Protein AF-A0A836TJ16-F1 (afdb_monomer_lite)

Radius of gyration: 20.23 Å; chains: 1; bounding box: 47×26×71 Å

Foldseek 3Di:
DLLQCLCVVVVVDPVSLVVLLVVLCVQQVQLVVQLVVCVVVVPPVSNVVSVVSLVVQLVVCQVVCVVVVHDSVCSSVRSVVSVVSSVSSVSSSVCVVVVNRADDVNDRPPDDDDDDPDD

Sequence (119 aa):
MVTRTAYVQLKHSPSALIGSVLGMILIYVLPVAGLILGLLTGDTPAVAAASTAWMMMAITYLPTLRLYKEPLWRALLLPIAASFYTLMTLDSARRHYAGQGGTWKGRNYDVPEPPANHP

Structure (mmCIF, N/CA/C/O back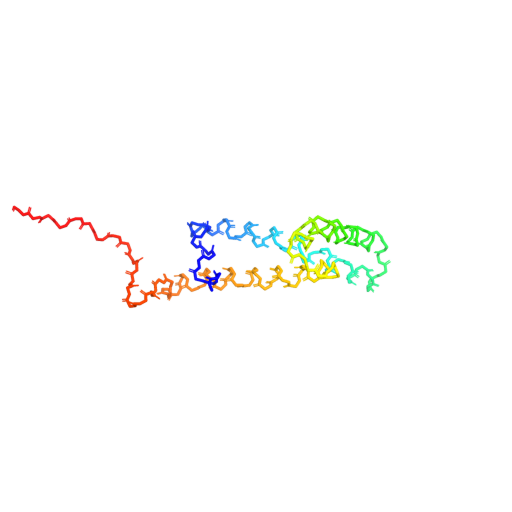bone):
data_AF-A0A836TJ16-F1
#
_entry.id   AF-A0A836TJ16-F1
#
loop_
_atom_site.group_PDB
_atom_site.id
_atom_site.type_symbol
_atom_site.label_atom_id
_atom_site.label_alt_id
_atom_site.label_comp_id
_atom_site.label_asym_id
_atom_site.label_entity_id
_atom_site.label_seq_id
_atom_site.pdbx_PDB_ins_code
_atom_site.Cartn_x
_atom_site.Cartn_y
_atom_site.Cartn_z
_atom_site.occupancy
_atom_site.B_iso_or_equiv
_atom_site.auth_seq_id
_atom_site.auth_comp_id
_atom_site.auth_asym_id
_atom_site.auth_atom_id
_atom_site.pdbx_PDB_model_num
ATOM 1 N N . MET A 1 1 ? -8.173 -11.183 13.182 1.00 62.00 1 MET A N 1
ATOM 2 C CA . MET A 1 1 ? -7.835 -10.148 14.187 1.00 62.00 1 MET A CA 1
ATOM 3 C C . MET A 1 1 ? -8.078 -8.743 13.647 1.00 62.00 1 MET A C 1
ATOM 5 O O . MET A 1 1 ? -8.942 -8.081 14.197 1.00 62.00 1 MET A O 1
ATOM 9 N N . VAL A 1 2 ? -7.436 -8.328 12.545 1.00 63.12 2 VAL A N 1
ATOM 10 C CA . VAL A 1 2 ? -7.537 -6.960 11.977 1.00 63.12 2 VAL A CA 1
ATOM 11 C C . VAL A 1 2 ? -8.979 -6.500 11.723 1.00 63.12 2 VAL A C 1
ATOM 13 O O . VAL A 1 2 ? -9.381 -5.451 12.207 1.00 63.12 2 VAL A O 1
ATOM 16 N N . THR A 1 3 ? -9.808 -7.326 11.085 1.00 62.50 3 THR A N 1
ATOM 17 C CA . THR A 1 3 ? -11.223 -7.016 10.817 1.00 62.50 3 THR A CA 1
ATOM 18 C C . THR A 1 3 ? -12.059 -6.719 12.070 1.00 62.50 3 THR A C 1
ATOM 20 O O . THR A 1 3 ? -13.109 -6.095 11.986 1.00 62.50 3 THR A O 1
ATOM 23 N N . ARG A 1 4 ? -11.628 -7.160 13.257 1.00 67.06 4 ARG A N 1
ATOM 24 C CA . ARG A 1 4 ? -12.360 -6.910 14.508 1.00 67.06 4 ARG A CA 1
ATOM 25 C C . ARG A 1 4 ? -11.921 -5.626 15.214 1.00 67.06 4 ARG A C 1
ATOM 27 O O . ARG A 1 4 ? -12.653 -5.161 16.075 1.00 67.06 4 ARG A O 1
ATOM 34 N N . THR A 1 5 ? -10.752 -5.070 14.884 1.00 74.62 5 THR A N 1
ATOM 35 C CA . THR A 1 5 ? -10.131 -3.988 15.671 1.00 74.62 5 THR A CA 1
ATOM 36 C C . THR A 1 5 ? -9.621 -2.808 14.849 1.00 74.62 5 THR A C 1
ATOM 38 O O . THR A 1 5 ? -9.323 -1.772 15.432 1.00 74.62 5 THR A O 1
ATOM 41 N N . ALA A 1 6 ? -9.503 -2.915 13.525 1.00 80.31 6 ALA A N 1
ATOM 42 C CA . ALA A 1 6 ? -8.913 -1.857 12.702 1.00 80.31 6 ALA A CA 1
ATOM 43 C C . ALA A 1 6 ? -9.702 -0.542 12.789 1.00 80.31 6 ALA A C 1
ATOM 45 O O . AL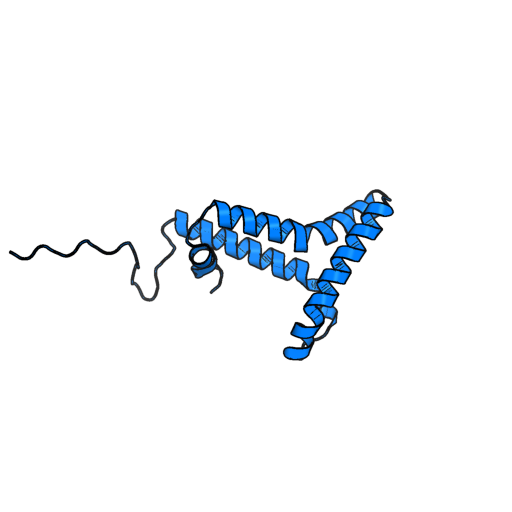A A 1 6 ? -9.116 0.525 12.951 1.00 80.31 6 ALA A O 1
ATOM 46 N N . TYR A 1 7 ? -11.036 -0.604 12.776 1.00 82.69 7 TYR A N 1
ATOM 47 C CA . TYR A 1 7 ? -11.840 0.610 12.917 1.00 82.69 7 TYR A CA 1
ATOM 48 C C . TYR A 1 7 ? -11.825 1.185 14.345 1.00 82.69 7 TYR A C 1
ATOM 50 O O . TYR A 1 7 ? -11.863 2.401 14.532 1.00 82.69 7 TYR A O 1
ATOM 58 N N . VAL A 1 8 ? -11.644 0.321 15.349 1.00 80.56 8 VAL A N 1
ATOM 59 C CA . VAL A 1 8 ? -11.426 0.734 16.744 1.00 80.56 8 VAL A CA 1
ATOM 60 C C . VAL A 1 8 ? -10.119 1.524 16.878 1.00 80.56 8 VAL A C 1
ATOM 62 O O . VAL A 1 8 ? -10.086 2.537 17.570 1.00 80.56 8 VAL A O 1
ATOM 65 N N . GLN A 1 9 ? -9.052 1.119 16.176 1.00 85.50 9 GLN A N 1
ATOM 66 C CA . GLN A 1 9 ? -7.775 1.855 16.152 1.00 85.50 9 GLN A CA 1
ATOM 67 C C . GLN A 1 9 ? -7.922 3.256 15.549 1.00 85.50 9 GLN A C 1
ATOM 69 O O . GLN A 1 9 ? -7.255 4.192 15.985 1.00 85.50 9 GLN A O 1
ATOM 74 N N . LEU A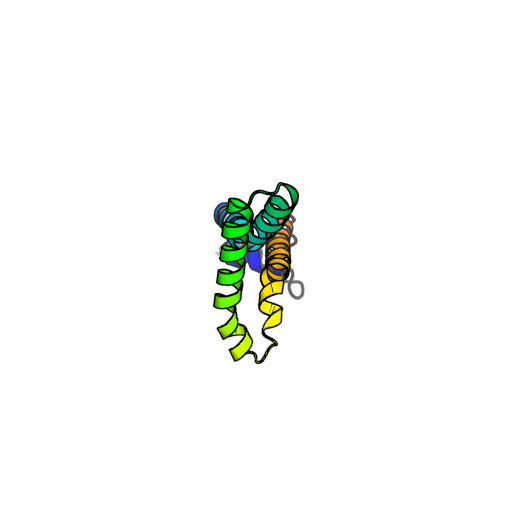 1 10 ? -8.852 3.419 14.607 1.00 85.62 10 LEU A N 1
ATOM 75 C CA . LEU A 1 10 ? -9.234 4.713 14.041 1.00 85.62 10 LEU A CA 1
ATOM 76 C C . LEU A 1 10 ? -10.222 5.489 14.929 1.00 85.62 10 LEU A C 1
ATOM 78 O O . LEU A 1 10 ? -10.783 6.490 14.489 1.00 85.62 10 LEU A O 1
ATOM 82 N N . LYS A 1 11 ? -10.449 5.039 16.172 1.00 84.12 11 LYS A N 1
ATOM 83 C CA . LYS A 1 11 ? -11.392 5.620 17.140 1.00 84.12 11 LYS A CA 1
ATOM 84 C C . LYS A 1 11 ? -12.805 5.771 16.572 1.00 84.12 11 LYS A C 1
ATOM 86 O O . LYS A 1 11 ? -13.497 6.727 16.905 1.00 84.12 11 LYS A O 1
ATOM 91 N N . HIS A 1 12 ? -13.209 4.855 15.689 1.00 81.94 12 HIS A N 1
ATOM 92 C CA . HIS A 1 12 ? -14.488 4.914 14.977 1.00 81.94 12 HIS A CA 1
ATOM 93 C C . HIS A 1 12 ? -14.711 6.241 14.226 1.00 81.94 12 HIS A C 1
ATOM 95 O O . HIS A 1 12 ? -15.841 6.681 14.044 1.00 81.94 12 HIS A O 1
ATOM 101 N N . SER A 1 13 ? -13.633 6.900 13.786 1.00 88.88 13 SER A N 1
ATOM 102 C CA . SER A 1 13 ? -13.704 8.159 13.044 1.00 88.88 13 SER A CA 1
ATOM 103 C C . SER A 1 13 ? -13.831 7.899 11.535 1.00 88.88 13 SER A C 1
ATOM 105 O O . SER A 1 13 ? -12.907 7.336 10.932 1.00 88.88 13 SER A O 1
ATOM 107 N N . PRO A 1 14 ? -14.936 8.314 10.878 1.00 88.75 14 PRO A N 1
ATOM 108 C CA . PRO A 1 14 ? -15.101 8.159 9.431 1.00 88.75 14 PRO A CA 1
ATOM 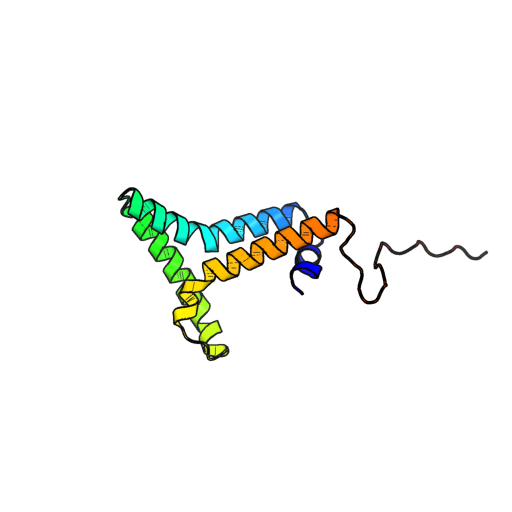109 C C . PRO A 1 14 ? -14.063 8.947 8.626 1.00 88.75 14 PRO A C 1
ATOM 111 O O . PRO A 1 14 ? -13.579 8.461 7.606 1.00 88.75 14 PRO A O 1
ATOM 114 N N . SER A 1 15 ? -13.671 10.138 9.090 1.00 91.69 15 SER A N 1
ATOM 115 C CA . SER A 1 15 ? -12.663 10.957 8.406 1.00 91.69 15 SER A CA 1
ATOM 116 C C . SER A 1 15 ? -11.282 10.303 8.448 1.00 91.69 15 SER A C 1
ATOM 118 O O . SER A 1 15 ? -10.592 10.262 7.430 1.00 91.69 15 SER A O 1
ATOM 120 N N . ALA A 1 16 ? -10.905 9.713 9.587 1.00 91.06 16 ALA A N 1
ATOM 121 C CA . ALA A 1 16 ? -9.655 8.968 9.717 1.00 91.06 16 ALA A CA 1
ATOM 122 C C . ALA A 1 16 ? -9.646 7.707 8.836 1.00 91.06 16 ALA A C 1
ATOM 124 O O . ALA A 1 16 ? -8.618 7.378 8.242 1.00 91.06 16 ALA A O 1
ATOM 125 N N . LEU A 1 17 ? -10.792 7.027 8.704 1.00 92.50 17 LEU A N 1
ATOM 126 C CA . LEU A 1 17 ? -10.952 5.897 7.788 1.00 92.50 17 LEU A CA 1
ATOM 127 C C . LEU A 1 17 ? -10.761 6.319 6.331 1.00 92.50 17 LEU A C 1
ATOM 129 O O . LEU A 1 17 ? -9.961 5.701 5.631 1.00 92.50 17 LEU A O 1
ATOM 133 N N . ILE A 1 18 ? -11.442 7.378 5.887 1.00 94.69 18 ILE A N 1
ATOM 134 C CA . ILE A 1 18 ? -11.307 7.901 4.520 1.00 94.69 18 ILE A CA 1
ATOM 135 C C . ILE A 1 18 ? -9.853 8.299 4.253 1.00 94.69 18 ILE A C 1
ATOM 137 O O . ILE A 1 18 ? -9.277 7.855 3.263 1.00 94.69 18 ILE A O 1
ATOM 141 N N . GLY A 1 19 ? -9.233 9.060 5.159 1.00 96.44 19 GLY A N 1
ATOM 142 C CA . GLY A 1 19 ? -7.832 9.464 5.032 1.00 96.44 19 GLY A CA 1
ATOM 143 C C . GLY A 1 19 ? -6.877 8.272 4.942 1.00 96.44 19 GLY A C 1
ATOM 144 O O . GLY A 1 19 ? -5.992 8.257 4.090 1.00 96.44 19 GLY A O 1
ATOM 145 N N . SER A 1 20 ? -7.097 7.234 5.753 1.00 95.00 20 SER A N 1
ATOM 146 C CA . SER A 1 20 ? -6.284 6.011 5.721 1.00 95.00 20 SER A CA 1
ATOM 147 C C . SER A 1 20 ? -6.449 5.254 4.407 1.00 95.00 20 SER A C 1
ATOM 149 O O . SER A 1 20 ? -5.461 4.852 3.804 1.00 95.00 20 SER A O 1
ATOM 151 N N . VAL A 1 21 ? -7.684 5.078 3.930 1.00 96.50 21 VAL A N 1
ATOM 152 C CA . VAL A 1 21 ? -7.967 4.391 2.662 1.00 96.50 21 VAL A CA 1
ATOM 153 C C . VAL A 1 21 ? -7.353 5.152 1.487 1.00 96.50 21 VAL A C 1
ATOM 155 O O . VAL A 1 21 ? -6.702 4.538 0.646 1.00 96.50 21 VAL A O 1
ATOM 158 N N . LEU A 1 22 ? -7.495 6.480 1.454 1.00 97.25 22 LEU A N 1
ATOM 159 C CA . LEU A 1 22 ? -6.880 7.324 0.429 1.00 97.25 22 LEU A CA 1
ATOM 160 C C . LEU A 1 22 ? -5.354 7.230 0.464 1.00 97.25 22 LEU A C 1
ATOM 162 O O . LEU A 1 22 ? -4.739 7.027 -0.580 1.00 97.25 22 LEU A O 1
ATOM 166 N N . GLY A 1 23 ? -4.746 7.310 1.650 1.00 96.69 23 GLY A N 1
ATOM 167 C CA . GLY A 1 23 ? -3.303 7.139 1.818 1.00 96.69 23 GLY A CA 1
ATOM 168 C C . GLY A 1 23 ? -2.825 5.764 1.350 1.00 96.69 23 GLY A C 1
ATOM 169 O O . GLY A 1 23 ? -1.833 5.665 0.632 1.00 96.69 23 GLY A O 1
ATOM 170 N N . MET A 1 24 ? -3.567 4.704 1.681 1.00 96.94 24 MET A N 1
ATOM 171 C CA . MET A 1 24 ? -3.246 3.348 1.240 1.00 96.94 24 MET A CA 1
ATOM 172 C C . MET A 1 24 ? -3.338 3.196 -0.282 1.00 96.94 24 MET A C 1
ATOM 174 O O . MET A 1 24 ? -2.453 2.600 -0.893 1.00 96.94 24 MET A O 1
ATOM 178 N N . ILE A 1 25 ? -4.378 3.748 -0.912 1.00 96.38 25 ILE A N 1
ATOM 179 C CA . ILE A 1 25 ? -4.523 3.727 -2.373 1.00 96.38 25 ILE A CA 1
ATOM 180 C C . ILE A 1 25 ? -3.377 4.504 -3.022 1.00 96.38 25 ILE A C 1
ATOM 182 O O . ILE A 1 25 ? -2.729 3.985 -3.926 1.00 96.38 25 ILE A O 1
ATOM 186 N N . LEU A 1 26 ? -3.094 5.713 -2.538 1.00 96.44 26 LEU A N 1
ATOM 187 C CA . LEU A 1 26 ? -2.057 6.585 -3.082 1.00 96.44 26 LEU A CA 1
ATOM 188 C C . LEU A 1 26 ? -0.667 5.944 -3.014 1.00 96.44 26 LEU A C 1
ATOM 190 O O . LEU A 1 26 ? 0.071 5.988 -3.992 1.00 96.44 26 LEU A O 1
ATOM 194 N N . ILE A 1 27 ? -0.308 5.364 -1.868 1.00 95.88 27 ILE A N 1
ATOM 195 C CA . ILE A 1 27 ? 1.043 4.840 -1.636 1.00 95.88 27 ILE A CA 1
ATOM 196 C C . ILE A 1 27 ? 1.217 3.457 -2.265 1.00 95.88 27 ILE A C 1
ATOM 198 O O . ILE A 1 27 ? 2.245 3.196 -2.882 1.00 95.88 27 ILE A O 1
ATOM 202 N N . TYR A 1 28 ? 0.235 2.563 -2.114 1.00 95.50 28 TYR A N 1
ATOM 203 C CA . TYR A 1 28 ? 0.421 1.148 -2.445 1.00 95.50 28 TYR A CA 1
ATOM 204 C C . TYR A 1 28 ? -0.219 0.736 -3.770 1.00 95.50 28 TYR A C 1
ATOM 206 O O . TYR A 1 28 ? 0.317 -0.138 -4.446 1.00 95.50 28 TYR A O 1
ATOM 214 N N . VAL A 1 29 ? -1.349 1.333 -4.157 1.00 96.56 29 VAL A N 1
ATOM 215 C CA . VAL A 1 29 ? -2.106 0.913 -5.351 1.00 96.56 29 VAL A CA 1
ATOM 216 C C . VAL A 1 29 ? -1.742 1.764 -6.563 1.00 96.56 29 VAL A C 1
ATOM 218 O O . VAL A 1 29 ? -1.490 1.225 -7.641 1.00 96.56 29 VAL A O 1
ATOM 221 N N . LEU A 1 30 ? -1.680 3.085 -6.390 1.00 96.69 30 LEU A N 1
ATOM 222 C CA . LEU A 1 30 ? -1.484 4.033 -7.482 1.00 96.69 30 LEU A CA 1
ATOM 223 C C . LEU A 1 30 ? -0.162 3.826 -8.242 1.00 96.69 30 LEU A C 1
ATOM 225 O O . LEU A 1 30 ? -0.215 3.869 -9.468 1.00 96.69 30 LEU A O 1
ATOM 229 N N . PRO A 1 31 ? 0.992 3.528 -7.605 1.00 96.38 31 PRO A N 1
ATOM 230 C CA . PRO A 1 31 ? 2.225 3.264 -8.345 1.00 96.38 31 PRO A CA 1
ATOM 231 C C . PRO A 1 31 ? 2.121 2.035 -9.253 1.00 96.38 31 PRO A C 1
ATOM 233 O O . PRO A 1 31 ? 2.580 2.060 -10.387 1.00 96.38 31 PRO A O 1
ATOM 236 N N . VAL A 1 32 ? 1.472 0.958 -8.806 1.00 96.81 32 VAL A N 1
ATOM 237 C CA . VAL A 1 32 ? 1.320 -0.249 -9.636 1.00 96.81 32 VAL A CA 1
ATOM 238 C C . VAL A 1 32 ? 0.308 -0.015 -10.754 1.00 96.81 32 VAL A C 1
ATOM 240 O O . VAL A 1 32 ? 0.571 -0.353 -11.906 1.00 96.81 32 VAL A O 1
ATOM 243 N N . ALA A 1 33 ? -0.835 0.598 -10.436 1.00 96.50 33 ALA A N 1
ATOM 244 C CA . ALA A 1 33 ? -1.858 0.918 -11.426 1.00 96.50 33 ALA A CA 1
ATOM 245 C C . ALA A 1 33 ? -1.332 1.902 -12.482 1.00 96.50 33 ALA A C 1
ATOM 247 O O . ALA A 1 33 ? -1.533 1.683 -13.672 1.00 96.50 33 ALA A O 1
ATOM 248 N N . GLY A 1 34 ? -0.612 2.943 -12.060 1.00 96.81 34 GLY A N 1
ATOM 249 C CA . GLY A 1 34 ? 0.019 3.920 -12.943 1.00 96.81 34 GLY A CA 1
ATOM 250 C C . GLY A 1 34 ? 1.078 3.297 -13.845 1.00 96.81 34 GLY A C 1
ATOM 251 O O . GLY A 1 34 ? 1.148 3.645 -15.019 1.00 96.81 34 GLY A O 1
ATOM 252 N N . LEU A 1 35 ? 1.844 2.321 -13.344 1.00 97.06 35 LEU A N 1
ATOM 253 C CA . LEU A 1 35 ? 2.807 1.590 -14.163 1.00 97.06 35 LEU A CA 1
ATOM 254 C C . LEU A 1 35 ? 2.099 0.768 -15.245 1.00 97.06 35 LEU A C 1
ATOM 256 O O . LEU A 1 35 ? 2.477 0.843 -16.409 1.00 97.06 35 LEU A O 1
ATOM 260 N N . ILE A 1 36 ? 1.058 0.015 -14.879 1.00 97.44 36 ILE A N 1
ATOM 261 C CA . ILE A 1 36 ? 0.280 -0.792 -15.832 1.00 97.44 36 ILE A CA 1
ATOM 262 C C . ILE A 1 36 ? -0.371 0.109 -16.884 1.00 97.44 36 ILE A C 1
ATOM 264 O O . ILE A 1 36 ? -0.226 -0.139 -18.077 1.00 97.44 36 ILE A O 1
ATOM 268 N N . LEU A 1 37 ? -1.063 1.166 -16.453 1.00 97.50 37 LEU A N 1
ATOM 269 C CA . LEU A 1 37 ? -1.743 2.090 -17.356 1.00 97.50 37 LEU A CA 1
ATOM 270 C C . LEU A 1 37 ? -0.754 2.816 -18.266 1.00 97.50 37 LEU A C 1
ATOM 272 O O . LEU A 1 37 ? -0.987 2.858 -19.466 1.00 97.50 37 LEU A O 1
ATOM 276 N N . GLY A 1 38 ? 0.365 3.308 -17.729 1.00 96.94 38 GLY A N 1
ATOM 277 C CA . GLY A 1 38 ? 1.406 3.964 -18.516 1.00 96.94 38 GLY A CA 1
ATOM 278 C C . GLY A 1 38 ? 2.020 3.041 -19.570 1.00 96.94 38 GLY A C 1
ATOM 279 O O . GLY A 1 38 ? 2.258 3.468 -20.695 1.00 96.94 38 GLY A O 1
ATOM 280 N N . LEU A 1 39 ? 2.218 1.756 -19.251 1.00 97.12 39 LEU A N 1
ATOM 281 C CA . LEU A 1 39 ? 2.681 0.768 -20.230 1.00 97.12 39 LEU A CA 1
ATOM 282 C C . LEU A 1 39 ? 1.639 0.510 -21.327 1.00 97.12 39 LEU A C 1
ATOM 284 O O . LEU A 1 39 ? 2.008 0.362 -22.488 1.00 97.12 39 LEU A O 1
ATOM 288 N N . LEU A 1 40 ? 0.350 0.473 -20.977 1.00 97.75 40 LEU A N 1
ATOM 289 C CA . LEU A 1 40 ? -0.742 0.274 -21.936 1.00 97.75 40 LEU A CA 1
ATOM 290 C C . LEU A 1 40 ? -0.959 1.489 -22.849 1.00 97.75 40 LEU A C 1
ATOM 292 O O . LEU A 1 40 ? -1.314 1.316 -24.012 1.00 97.75 40 LEU A O 1
ATOM 296 N N . THR A 1 41 ? -0.765 2.706 -22.337 1.00 97.00 41 THR A N 1
ATOM 297 C CA . THR A 1 41 ? -0.936 3.953 -23.098 1.00 97.00 41 THR A CA 1
ATOM 298 C C . THR A 1 41 ? 0.341 4.419 -23.799 1.00 97.00 41 THR A C 1
ATOM 300 O O . THR A 1 41 ? 0.272 5.314 -24.638 1.00 97.00 41 THR A O 1
ATOM 303 N N . GLY A 1 42 ? 1.498 3.833 -23.473 1.00 96.00 42 GLY A N 1
ATOM 304 C CA . GLY A 1 42 ? 2.805 4.283 -23.960 1.00 96.00 42 GLY A CA 1
ATOM 305 C C . GLY A 1 42 ? 3.291 5.589 -23.315 1.00 96.00 42 GLY A C 1
ATOM 306 O O . GLY A 1 42 ? 4.162 6.258 -23.867 1.00 96.00 42 GLY A O 1
ATOM 307 N N . ASP A 1 43 ? 2.738 5.973 -22.161 1.00 97.00 43 ASP A N 1
ATOM 308 C CA . ASP A 1 43 ? 3.125 7.179 -21.423 1.00 97.00 43 ASP A CA 1
ATOM 309 C C . ASP A 1 43 ? 4.418 6.933 -20.627 1.00 97.00 43 ASP A C 1
ATOM 311 O O . ASP A 1 43 ? 4.414 6.488 -19.475 1.00 97.00 43 ASP A O 1
ATOM 315 N N . THR A 1 44 ? 5.553 7.213 -21.268 1.00 96.69 44 THR A N 1
ATOM 316 C CA . THR A 1 44 ? 6.888 7.033 -20.681 1.00 96.69 44 THR A CA 1
ATOM 317 C C . THR A 1 44 ? 7.089 7.815 -19.371 1.00 96.69 44 THR A C 1
ATOM 319 O O . THR A 1 44 ? 7.605 7.219 -18.420 1.00 96.69 44 THR A O 1
ATOM 322 N N . PRO A 1 45 ? 6.691 9.102 -19.251 1.00 97.06 45 PRO A N 1
ATOM 323 C CA . PRO A 1 45 ? 6.710 9.810 -17.969 1.00 97.06 45 PRO A CA 1
ATOM 324 C C . PRO A 1 45 ? 5.935 9.097 -16.857 1.00 97.06 45 PRO A C 1
ATOM 326 O O . PRO A 1 45 ? 6.464 8.944 -15.752 1.00 97.06 45 PRO A O 1
ATOM 329 N N . ALA A 1 46 ? 4.717 8.626 -17.138 1.00 96.00 46 ALA A N 1
ATOM 330 C CA . ALA A 1 46 ? 3.912 7.907 -16.154 1.00 96.00 46 ALA A CA 1
ATOM 331 C C . ALA A 1 46 ? 4.590 6.601 -15.720 1.00 96.00 46 ALA A C 1
ATOM 333 O O . ALA A 1 46 ? 4.692 6.334 -14.523 1.00 96.00 46 ALA A O 1
ATOM 334 N N . VAL A 1 47 ? 5.128 5.825 -16.667 1.00 97.81 47 VAL A N 1
ATOM 335 C CA . VAL A 1 47 ? 5.888 4.593 -16.390 1.00 97.81 47 VAL A CA 1
ATOM 336 C C . VAL A 1 47 ? 7.098 4.879 -15.505 1.00 97.81 47 VAL A C 1
ATOM 338 O O . VAL A 1 47 ? 7.322 4.173 -14.518 1.00 97.81 47 VAL A O 1
ATOM 341 N N . ALA A 1 48 ? 7.869 5.923 -15.815 1.00 97.81 48 ALA A N 1
ATOM 342 C CA . ALA A 1 48 ? 9.054 6.294 -15.049 1.00 97.81 48 ALA A CA 1
ATOM 343 C C . ALA A 1 48 ? 8.699 6.724 -13.616 1.00 97.81 48 ALA A C 1
ATOM 345 O O . ALA A 1 48 ? 9.313 6.253 -12.657 1.00 97.81 48 ALA A O 1
ATOM 346 N N . ALA A 1 49 ? 7.676 7.563 -13.442 1.00 97.50 49 ALA A N 1
ATOM 347 C CA . ALA A 1 49 ? 7.245 8.015 -12.122 1.00 97.50 49 ALA A CA 1
ATOM 348 C C . ALA A 1 49 ? 6.685 6.856 -11.279 1.00 97.50 49 ALA A C 1
ATOM 350 O O . ALA A 1 49 ? 7.060 6.675 -10.119 1.00 97.50 49 ALA A O 1
ATOM 351 N N . ALA A 1 50 ? 5.828 6.035 -11.883 1.00 97.31 50 ALA A N 1
ATOM 352 C CA . ALA A 1 50 ? 5.164 4.914 -11.236 1.00 97.31 50 ALA A CA 1
ATOM 353 C C . ALA A 1 50 ? 6.143 3.803 -10.822 1.00 97.31 50 ALA A C 1
ATOM 355 O O . ALA A 1 50 ? 6.105 3.330 -9.683 1.00 97.31 50 ALA A O 1
ATOM 356 N N . SER A 1 51 ? 7.069 3.428 -11.711 1.00 97.06 51 SER A N 1
ATOM 357 C CA . SER A 1 51 ? 8.137 2.471 -11.394 1.00 97.06 51 SER A CA 1
ATOM 358 C C . SER A 1 51 ? 9.055 2.987 -10.287 1.00 97.06 51 SER A C 1
ATOM 360 O O . SER A 1 51 ? 9.347 2.244 -9.351 1.00 97.06 51 SER A O 1
ATOM 362 N N . THR A 1 52 ? 9.445 4.266 -10.328 1.00 97.81 52 THR A N 1
ATOM 363 C CA . THR A 1 52 ? 10.263 4.888 -9.275 1.00 97.81 52 THR A CA 1
ATOM 364 C C . THR A 1 52 ? 9.562 4.832 -7.921 1.00 97.81 52 THR A C 1
ATOM 366 O O . THR A 1 52 ? 10.145 4.358 -6.945 1.00 97.81 52 THR A O 1
ATOM 369 N N . ALA A 1 53 ? 8.293 5.243 -7.859 1.00 97.25 53 ALA A N 1
ATOM 370 C CA . ALA A 1 53 ? 7.505 5.198 -6.631 1.00 97.25 53 ALA A CA 1
ATOM 371 C C . ALA A 1 53 ? 7.373 3.765 -6.085 1.00 97.25 53 ALA A C 1
ATOM 373 O O . ALA A 1 53 ? 7.552 3.537 -4.885 1.00 97.25 53 ALA A O 1
ATOM 374 N N . TRP A 1 54 ? 7.135 2.780 -6.959 1.00 97.25 54 TRP A N 1
ATOM 375 C CA . TRP A 1 54 ? 7.058 1.378 -6.550 1.00 97.25 54 TRP A CA 1
ATOM 376 C C . TRP A 1 54 ? 8.399 0.849 -6.022 1.00 97.25 54 TRP A C 1
ATOM 378 O O . TRP A 1 54 ? 8.435 0.183 -4.986 1.00 97.25 54 TRP A O 1
ATOM 388 N N . MET A 1 55 ? 9.515 1.184 -6.675 1.00 97.25 55 MET A N 1
ATOM 389 C CA . MET A 1 55 ? 10.844 0.778 -6.214 1.00 97.25 55 MET A CA 1
ATOM 390 C C . MET A 1 55 ? 11.219 1.436 -4.887 1.00 97.25 55 MET A C 1
ATOM 392 O O . MET A 1 55 ? 11.724 0.749 -4.003 1.00 97.25 55 MET A O 1
ATOM 396 N N . MET A 1 56 ? 10.928 2.727 -4.696 1.00 97.50 56 MET A N 1
ATOM 397 C CA . MET A 1 56 ? 11.148 3.401 -3.412 1.00 97.50 56 MET A CA 1
ATOM 398 C C . MET A 1 56 ? 10.378 2.705 -2.289 1.00 97.50 56 MET A C 1
ATOM 400 O O . MET A 1 56 ? 10.962 2.366 -1.261 1.00 97.50 56 MET A O 1
ATOM 404 N N . MET A 1 57 ? 9.098 2.402 -2.514 1.00 96.00 57 MET A N 1
ATOM 405 C CA . MET A 1 57 ? 8.291 1.627 -1.573 1.00 96.00 57 MET A CA 1
ATOM 406 C C . MET A 1 57 ? 8.939 0.269 -1.257 1.00 96.00 57 MET A C 1
ATOM 408 O O . MET A 1 57 ? 9.135 -0.059 -0.086 1.00 96.00 57 MET A O 1
ATOM 412 N N . ALA A 1 58 ? 9.338 -0.502 -2.272 1.00 95.69 58 ALA A N 1
ATOM 413 C CA . ALA A 1 58 ? 9.978 -1.801 -2.070 1.00 95.69 58 ALA A CA 1
ATOM 414 C C . ALA A 1 58 ? 11.291 -1.686 -1.271 1.00 95.69 58 ALA A C 1
ATOM 416 O O . ALA A 1 58 ? 11.507 -2.454 -0.334 1.00 95.69 58 ALA A O 1
ATOM 417 N N . ILE A 1 59 ? 12.134 -0.696 -1.590 1.00 97.00 59 ILE A N 1
ATOM 418 C CA . ILE A 1 59 ? 13.416 -0.439 -0.917 1.00 97.00 59 ILE A CA 1
ATOM 419 C C . ILE A 1 59 ? 13.199 -0.099 0.560 1.00 97.00 59 ILE A C 1
ATOM 421 O O . ILE A 1 59 ? 13.882 -0.657 1.421 1.00 97.00 59 ILE A O 1
ATOM 425 N N . THR A 1 60 ? 12.221 0.758 0.871 1.00 96.50 60 THR A N 1
ATOM 426 C CA . THR A 1 60 ? 11.909 1.134 2.262 1.00 96.50 60 THR A CA 1
ATOM 427 C C . THR A 1 60 ? 11.449 -0.048 3.117 1.00 96.50 60 THR A C 1
ATOM 429 O O . THR A 1 60 ? 11.634 -0.024 4.331 1.00 96.50 60 THR A O 1
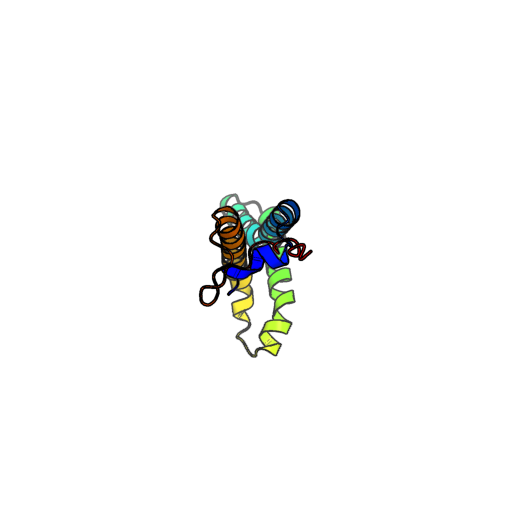ATOM 432 N N . TYR A 1 61 ? 10.920 -1.111 2.502 1.00 95.75 61 TYR A N 1
ATOM 433 C CA . TYR A 1 61 ? 10.482 -2.322 3.198 1.00 95.75 61 TYR A CA 1
ATOM 434 C C . TYR A 1 61 ? 11.590 -3.375 3.396 1.00 95.75 61 TYR A C 1
ATOM 436 O O . TYR A 1 61 ? 11.455 -4.287 4.217 1.00 95.75 61 TYR A O 1
ATOM 444 N N . LEU A 1 62 ? 12.722 -3.260 2.692 1.00 96.25 62 LEU A N 1
ATOM 445 C CA . LEU A 1 62 ? 13.820 -4.231 2.794 1.00 96.25 62 LEU A CA 1
ATOM 446 C C . LEU A 1 62 ? 14.378 -4.409 4.218 1.00 96.25 62 LEU A C 1
ATOM 448 O O . LEU A 1 62 ? 14.664 -5.556 4.573 1.00 96.25 62 LEU A O 1
ATOM 452 N N . PRO A 1 63 ? 14.534 -3.362 5.058 1.00 96.69 63 PRO A N 1
ATOM 453 C CA . PRO A 1 63 ? 14.995 -3.537 6.435 1.00 96.69 63 PRO A CA 1
ATOM 454 C C . PRO A 1 63 ? 14.078 -4.462 7.240 1.00 96.69 63 PRO A C 1
ATOM 456 O O . PRO A 1 63 ? 14.565 -5.314 7.981 1.00 96.69 63 PRO A O 1
ATOM 459 N N . THR A 1 64 ? 12.761 -4.354 7.042 1.00 96.44 64 THR A N 1
ATOM 460 C CA . THR A 1 64 ? 11.767 -5.215 7.689 1.00 96.44 64 THR A CA 1
ATOM 461 C C . THR A 1 64 ? 11.917 -6.664 7.236 1.00 96.44 64 THR A C 1
ATOM 463 O O . THR A 1 64 ? 11.988 -7.558 8.074 1.00 96.44 64 THR A O 1
ATOM 466 N N . LEU A 1 65 ? 12.044 -6.917 5.930 1.00 96.44 65 LEU A N 1
ATOM 467 C CA . LEU A 1 65 ? 12.258 -8.279 5.424 1.00 96.44 65 LEU A CA 1
ATOM 468 C C . LEU A 1 65 ? 13.552 -8.897 5.956 1.00 96.44 65 LEU A C 1
ATOM 470 O O . LEU A 1 65 ? 13.555 -10.060 6.351 1.00 96.44 65 LEU A O 1
ATOM 474 N N . ARG A 1 66 ? 14.634 -8.115 6.036 1.00 96.31 66 ARG A N 1
ATOM 475 C CA . ARG A 1 66 ? 15.905 -8.570 6.617 1.00 96.31 66 ARG A CA 1
ATOM 476 C C . ARG A 1 66 ? 15.769 -8.898 8.100 1.00 96.31 66 ARG A C 1
ATOM 478 O O . ARG A 1 66 ? 16.278 -9.931 8.527 1.00 96.31 66 ARG A O 1
ATOM 485 N N . LEU A 1 67 ? 15.062 -8.060 8.862 1.00 97.50 67 LEU A N 1
ATOM 486 C CA . LEU A 1 67 ? 14.803 -8.288 10.284 1.00 97.50 67 LEU A CA 1
ATOM 487 C C . LEU A 1 67 ? 14.068 -9.616 10.513 1.00 97.50 67 LEU A C 1
ATOM 489 O O . LEU A 1 67 ? 14.449 -10.387 11.390 1.00 97.50 67 LEU A O 1
ATOM 493 N N . TYR A 1 68 ? 13.060 -9.905 9.688 1.00 96.50 68 TYR A N 1
ATOM 494 C CA . TYR A 1 68 ? 12.282 -11.143 9.767 1.00 96.50 68 TYR A CA 1
ATOM 495 C C . TYR A 1 68 ? 12.890 -12.321 8.986 1.00 96.50 68 TYR A C 1
ATOM 497 O O . TYR A 1 68 ? 12.304 -13.399 8.978 1.00 96.50 68 TYR A O 1
ATOM 505 N N . LYS A 1 69 ? 14.075 -12.153 8.378 1.00 96.00 69 LYS A N 1
ATOM 506 C CA . LYS A 1 69 ? 14.770 -13.164 7.553 1.00 96.00 69 LYS A CA 1
ATOM 507 C C . LYS A 1 69 ? 13.918 -13.709 6.401 1.00 96.00 69 LYS A C 1
ATOM 509 O O . LYS A 1 69 ? 14.024 -14.874 6.026 1.00 96.00 69 LYS A O 1
ATOM 514 N N . GLU A 1 70 ? 13.086 -12.851 5.831 1.00 96.31 70 GLU A N 1
ATOM 515 C CA . GLU A 1 70 ? 12.194 -13.186 4.729 1.00 96.31 70 GLU A CA 1
ATOM 516 C C . GLU A 1 70 ? 12.825 -12.838 3.372 1.00 96.31 70 GLU A C 1
ATOM 518 O O . GLU A 1 70 ? 13.677 -11.946 3.280 1.00 96.31 70 GLU A O 1
ATOM 523 N N . PRO A 1 71 ? 12.428 -13.521 2.284 1.00 95.38 71 PRO A N 1
ATOM 524 C CA . PRO A 1 71 ? 13.046 -13.313 0.988 1.00 95.38 71 PRO A CA 1
ATOM 525 C C . PRO A 1 71 ? 12.687 -11.936 0.412 1.00 95.38 71 PRO A C 1
ATOM 527 O O . PRO A 1 71 ? 11.521 -11.538 0.371 1.00 95.38 71 PRO A O 1
ATOM 530 N N . LEU A 1 72 ? 13.705 -11.224 -0.085 1.00 94.19 72 LEU A N 1
ATOM 531 C CA . LEU A 1 72 ? 13.623 -9.814 -0.499 1.00 94.19 72 LEU A CA 1
ATOM 532 C C . LEU A 1 72 ? 12.615 -9.562 -1.631 1.00 94.19 72 LEU A C 1
ATOM 534 O O . LEU A 1 72 ? 12.012 -8.493 -1.685 1.00 94.19 72 LEU A O 1
ATOM 538 N N . TRP A 1 73 ? 12.382 -10.548 -2.505 1.00 93.62 73 TRP A N 1
ATOM 539 C CA . TRP A 1 73 ? 11.428 -10.425 -3.613 1.00 93.62 73 TRP A CA 1
ATOM 540 C C . TRP A 1 73 ? 9.987 -10.184 -3.134 1.00 93.62 73 TRP A C 1
ATOM 542 O O . TRP A 1 73 ? 9.194 -9.590 -3.864 1.00 93.62 73 TRP A O 1
ATOM 552 N N . ARG A 1 74 ? 9.649 -10.552 -1.886 1.00 94.75 74 ARG A N 1
ATOM 553 C CA . ARG A 1 74 ? 8.335 -10.259 -1.290 1.00 94.75 74 ARG A CA 1
ATOM 554 C C . ARG A 1 74 ? 8.054 -8.761 -1.168 1.00 94.75 74 ARG A C 1
ATOM 556 O O . ARG A 1 74 ? 6.888 -8.389 -1.091 1.00 94.75 74 ARG A O 1
ATOM 563 N N . ALA A 1 75 ? 9.074 -7.900 -1.211 1.00 94.19 75 ALA A N 1
ATOM 564 C CA . ALA A 1 75 ? 8.884 -6.450 -1.239 1.00 94.19 75 ALA A CA 1
ATOM 565 C C . ALA A 1 75 ? 8.074 -5.984 -2.460 1.00 94.19 75 ALA A C 1
ATOM 567 O O . ALA A 1 75 ? 7.361 -4.991 -2.377 1.00 94.19 75 ALA A O 1
ATOM 568 N N . LEU A 1 76 ? 8.115 -6.720 -3.574 1.00 93.94 76 LEU A N 1
ATOM 569 C CA . LEU A 1 76 ? 7.310 -6.402 -4.755 1.00 93.94 76 LEU A CA 1
ATOM 570 C C . LEU A 1 76 ? 5.826 -6.742 -4.562 1.00 93.94 76 LEU A C 1
ATOM 572 O O . LEU A 1 76 ? 4.974 -6.138 -5.205 1.00 93.94 76 LEU A O 1
ATOM 576 N N . LEU A 1 77 ? 5.497 -7.658 -3.645 1.00 94.31 77 LEU A N 1
ATOM 577 C CA . LEU A 1 77 ? 4.119 -8.051 -3.331 1.00 94.31 77 LEU A CA 1
ATOM 578 C C . LEU A 1 77 ? 3.439 -7.141 -2.294 1.00 94.31 77 LEU A C 1
ATOM 580 O O . LEU A 1 77 ? 2.261 -7.338 -1.988 1.00 94.31 77 LEU A O 1
ATOM 584 N N . LEU A 1 78 ? 4.143 -6.134 -1.766 1.00 93.31 78 LEU A N 1
ATOM 585 C CA . LEU A 1 78 ? 3.604 -5.173 -0.796 1.00 93.31 78 LEU A CA 1
ATOM 586 C C . LEU A 1 78 ? 2.253 -4.552 -1.207 1.00 93.31 78 LEU A C 1
ATOM 588 O O . LEU A 1 78 ? 1.357 -4.508 -0.363 1.00 93.31 78 LEU A O 1
ATOM 592 N N . PRO A 1 79 ? 2.054 -4.131 -2.475 1.00 94.19 79 PRO A N 1
ATOM 593 C CA . PRO A 1 79 ? 0.783 -3.583 -2.956 1.00 94.19 79 PRO A CA 1
ATOM 594 C C . PRO A 1 79 ? -0.409 -4.510 -2.725 1.00 94.19 79 PRO A C 1
ATOM 596 O O . PRO A 1 79 ? -1.494 -4.072 -2.338 1.00 94.19 79 PRO A O 1
ATOM 599 N N . ILE A 1 80 ? -0.199 -5.811 -2.924 1.00 95.75 80 ILE A N 1
ATOM 600 C CA . ILE A 1 80 ? -1.237 -6.829 -2.775 1.00 95.75 80 ILE A CA 1
ATOM 601 C C . ILE A 1 80 ? -1.579 -6.995 -1.293 1.00 95.75 80 ILE A C 1
ATOM 603 O O . ILE A 1 80 ? -2.751 -6.959 -0.916 1.00 95.75 80 ILE A O 1
ATOM 607 N N . ALA A 1 81 ? -0.563 -7.106 -0.434 1.00 94.94 81 ALA A N 1
ATOM 608 C CA . ALA A 1 81 ? -0.758 -7.210 1.011 1.00 94.94 81 ALA A CA 1
ATOM 609 C C . ALA A 1 81 ? -1.475 -5.974 1.586 1.00 94.94 81 ALA A C 1
ATOM 611 O O . ALA A 1 81 ? -2.432 -6.110 2.352 1.00 94.94 81 ALA A O 1
ATOM 612 N N . ALA A 1 82 ? -1.062 -4.774 1.170 1.00 94.44 82 ALA A N 1
ATOM 613 C CA . ALA A 1 82 ? -1.690 -3.519 1.566 1.00 94.44 82 ALA A CA 1
ATOM 614 C C . ALA A 1 82 ? -3.148 -3.433 1.092 1.00 94.44 82 ALA A C 1
ATOM 616 O O . ALA A 1 82 ? -4.015 -3.006 1.851 1.00 94.44 82 ALA A O 1
ATOM 617 N N . SER A 1 83 ? -3.450 -3.908 -0.120 1.00 94.88 83 SER A N 1
ATOM 618 C CA . SER A 1 83 ? -4.823 -3.954 -0.641 1.00 94.88 83 SER A CA 1
ATOM 619 C C . SER A 1 83 ? -5.727 -4.827 0.230 1.00 94.88 83 SER A C 1
ATOM 621 O O . SER A 1 83 ? -6.802 -4.387 0.642 1.00 94.88 83 SER A O 1
ATOM 623 N N . PHE A 1 84 ? -5.275 -6.032 0.593 1.00 95.19 84 PHE A N 1
ATOM 624 C CA . PHE A 1 84 ? -6.019 -6.890 1.517 1.00 95.19 84 PHE A CA 1
ATOM 625 C C . PHE A 1 84 ? -6.209 -6.239 2.887 1.00 95.19 84 PHE A C 1
ATOM 627 O O . PHE A 1 84 ? -7.309 -6.287 3.436 1.00 95.19 84 PHE A O 1
ATOM 634 N N . TYR A 1 85 ? -5.177 -5.591 3.429 1.00 93.44 85 TYR A N 1
ATOM 635 C CA . TYR A 1 85 ? -5.281 -4.882 4.703 1.00 93.44 85 TYR A CA 1
ATOM 636 C C . TYR A 1 85 ? -6.318 -3.749 4.652 1.00 93.44 85 TYR A C 1
ATOM 638 O O . TYR A 1 85 ? -7.146 -3.619 5.558 1.00 93.44 85 TYR A O 1
ATOM 646 N N . THR A 1 86 ? -6.328 -2.958 3.577 1.00 93.19 86 THR A N 1
ATOM 647 C CA . THR A 1 86 ? -7.317 -1.893 3.367 1.00 93.19 86 THR A CA 1
ATOM 648 C C . THR A 1 86 ? -8.732 -2.463 3.293 1.00 93.19 86 THR A C 1
ATOM 650 O O . THR A 1 86 ? -9.633 -1.954 3.959 1.00 93.19 86 THR A O 1
ATOM 653 N N . LEU A 1 87 ? -8.934 -3.566 2.563 1.00 93.94 87 LEU A N 1
ATOM 654 C CA . LEU A 1 87 ? -10.232 -4.244 2.491 1.00 93.94 87 LEU A CA 1
ATOM 655 C C . LEU A 1 87 ? -10.683 -4.772 3.858 1.00 93.94 87 LEU A C 1
ATOM 657 O O . LEU A 1 87 ? -11.838 -4.588 4.234 1.00 93.94 87 LEU A O 1
ATOM 661 N N . MET A 1 88 ? -9.780 -5.372 4.635 1.00 92.25 88 MET A N 1
ATOM 662 C CA . MET A 1 88 ? -10.080 -5.824 5.998 1.00 92.25 88 MET A CA 1
ATOM 663 C C . MET A 1 88 ? -10.423 -4.658 6.935 1.00 92.25 88 MET A C 1
ATOM 665 O O . MET A 1 88 ? -11.249 -4.820 7.833 1.00 92.25 88 MET A O 1
ATOM 669 N N . THR A 1 89 ? -9.814 -3.489 6.726 1.00 90.75 89 THR A N 1
ATOM 670 C CA . THR A 1 89 ? -10.095 -2.263 7.487 1.00 90.75 89 THR A CA 1
ATOM 671 C C . THR A 1 89 ? -11.480 -1.708 7.154 1.00 90.75 89 THR A C 1
ATOM 673 O O . THR A 1 89 ? -12.250 -1.389 8.059 1.00 90.75 89 THR A O 1
ATOM 676 N N . LEU A 1 90 ? -11.843 -1.679 5.869 1.00 90.56 90 LEU A N 1
ATOM 677 C CA . LEU A 1 90 ? -13.195 -1.336 5.421 1.00 90.56 90 LEU A CA 1
ATOM 678 C C . LEU A 1 90 ? -14.237 -2.326 5.954 1.00 90.56 90 LEU A C 1
ATOM 680 O O . LEU A 1 90 ? -15.293 -1.908 6.426 1.00 90.56 90 LEU A O 1
ATOM 684 N N . ASP A 1 91 ? -13.940 -3.627 5.929 1.00 88.75 91 ASP A N 1
ATOM 685 C CA . ASP A 1 91 ? -14.827 -4.653 6.485 1.00 88.75 91 ASP A CA 1
ATOM 686 C C . ASP A 1 91 ? -15.006 -4.487 8.003 1.00 88.75 91 ASP A C 1
ATOM 688 O O . ASP A 1 91 ? -16.110 -4.638 8.522 1.00 88.75 91 ASP A O 1
ATOM 692 N N . SER A 1 92 ? -13.951 -4.080 8.718 1.00 85.06 92 SER A N 1
ATOM 693 C CA . SER A 1 92 ? -14.036 -3.735 10.142 1.00 85.06 92 SER A CA 1
ATOM 694 C C . SER A 1 92 ? -15.019 -2.596 10.405 1.00 85.06 92 SER A C 1
ATOM 696 O O . SER A 1 92 ? -15.865 -2.708 11.293 1.00 85.06 92 SER A O 1
ATOM 698 N N . ALA A 1 93 ? -14.958 -1.532 9.601 1.00 86.25 93 ALA A N 1
ATOM 699 C CA . ALA A 1 93 ? -15.887 -0.414 9.707 1.00 86.25 93 ALA A CA 1
ATOM 700 C C . ALA A 1 93 ? -17.327 -0.834 9.378 1.00 86.25 93 ALA A C 1
ATOM 702 O O . ALA A 1 93 ? -18.247 -0.521 10.131 1.00 86.25 93 ALA A O 1
ATOM 703 N N . ARG A 1 94 ? -17.529 -1.620 8.310 1.00 86.62 94 ARG A N 1
ATOM 704 C CA . ARG A 1 94 ? -18.851 -2.164 7.946 1.00 86.62 94 ARG A CA 1
ATOM 705 C C . ARG A 1 94 ? -19.474 -2.972 9.084 1.00 86.62 94 ARG A C 1
ATOM 707 O O . ARG A 1 94 ? -20.644 -2.776 9.392 1.00 86.62 94 ARG A O 1
ATOM 714 N N . ARG A 1 95 ? -18.700 -3.845 9.740 1.00 83.75 95 ARG A N 1
ATOM 715 C CA . ARG A 1 95 ? -19.183 -4.655 10.875 1.00 83.75 95 ARG A CA 1
ATOM 716 C C . ARG A 1 95 ? -19.543 -3.823 12.101 1.00 83.75 95 ARG A C 1
ATOM 718 O O . ARG A 1 95 ? -20.478 -4.194 12.805 1.00 83.75 95 ARG A O 1
ATOM 725 N N . HIS A 1 96 ? -18.828 -2.725 12.353 1.00 82.69 96 HIS A N 1
ATOM 726 C CA . HIS A 1 96 ? -19.176 -1.792 13.425 1.00 82.69 96 HIS A CA 1
ATOM 727 C C . HIS A 1 96 ? -20.553 -1.1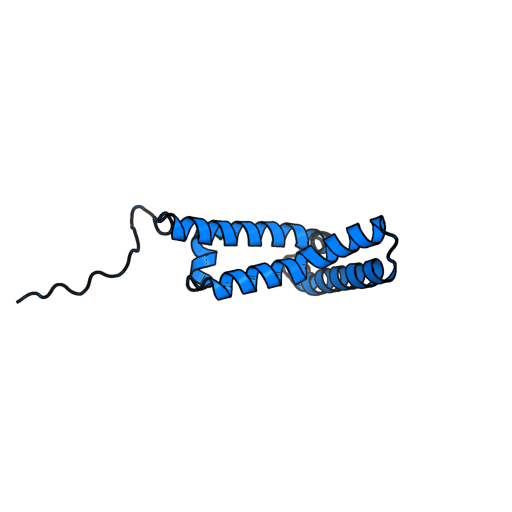66 13.178 1.00 82.69 96 HIS A C 1
ATOM 729 O O . HIS A 1 96 ? -21.422 -1.250 14.038 1.00 82.69 96 HIS A O 1
ATOM 735 N N . TYR A 1 97 ? -20.795 -0.646 11.971 1.00 81.69 97 TYR A N 1
ATOM 736 C CA . TYR A 1 97 ? -22.103 -0.088 11.608 1.00 81.69 97 TYR A CA 1
ATOM 737 C C . TYR A 1 97 ? -23.223 -1.133 11.538 1.00 81.69 97 TYR A C 1
ATOM 739 O O . TYR A 1 97 ? -24.382 -0.801 11.756 1.00 81.69 97 TYR A O 1
ATOM 747 N N . ALA A 1 98 ? -22.893 -2.399 11.274 1.00 82.38 98 ALA A N 1
ATOM 748 C CA . ALA A 1 98 ? -23.847 -3.505 11.302 1.00 82.38 98 ALA A CA 1
ATOM 749 C C . ALA A 1 98 ? -24.174 -4.014 12.723 1.00 82.38 98 ALA A C 1
ATOM 751 O O . ALA A 1 98 ? -24.889 -5.006 12.849 1.00 82.38 98 ALA A O 1
ATOM 752 N N . GLY A 1 99 ? -23.624 -3.405 13.785 1.00 71.81 99 GLY A N 1
ATOM 753 C CA . GLY A 1 99 ? -23.842 -3.836 15.174 1.00 71.81 99 GLY A CA 1
ATOM 754 C C . GLY A 1 99 ? -23.188 -5.179 15.528 1.00 71.81 99 GLY A C 1
ATOM 755 O O . GLY A 1 99 ? -23.510 -5.788 16.540 1.00 71.81 99 GLY A O 1
ATOM 756 N N . GLN A 1 100 ? -22.266 -5.673 14.695 1.00 69.06 100 GLN A N 1
ATOM 757 C CA . GLN A 1 100 ? -21.601 -6.974 14.870 1.00 69.06 100 GLN A CA 1
ATOM 758 C C . GLN A 1 100 ? -20.202 -6.843 15.499 1.00 69.06 100 GLN A C 1
ATOM 760 O O . GLN A 1 100 ? -19.470 -7.827 15.646 1.00 69.06 100 GLN A O 1
ATOM 765 N N . GLY A 1 101 ? -19.785 -5.619 15.826 1.00 60.47 101 GLY A N 1
ATOM 766 C CA . GLY A 1 101 ? -18.450 -5.305 16.321 1.00 60.47 101 GLY A CA 1
ATOM 767 C C . GLY A 1 101 ? -18.366 -5.356 17.841 1.00 60.47 101 GLY A C 1
ATOM 768 O O . GLY A 1 101 ? -18.404 -4.313 18.472 1.00 60.47 101 GLY A O 1
ATOM 769 N N . GLY A 1 102 ? -18.208 -6.537 18.442 1.00 58.72 102 GLY A N 1
ATOM 770 C CA . GLY A 1 102 ? -17.939 -6.581 19.887 1.00 58.72 102 GLY A CA 1
ATOM 771 C C . GLY A 1 102 ? -18.054 -7.930 20.578 1.00 58.72 102 GLY A C 1
ATOM 772 O O . GLY A 1 102 ? -17.511 -8.080 21.668 1.00 58.72 102 GLY A O 1
ATOM 773 N N . THR A 1 103 ? -18.689 -8.928 19.958 1.00 57.31 103 THR A N 1
ATOM 774 C CA . THR A 1 103 ? -18.914 -10.230 20.597 1.00 57.31 103 THR A CA 1
ATOM 775 C C . THR A 1 103 ? -17.597 -10.993 20.769 1.00 57.31 103 THR A C 1
ATOM 777 O O . THR A 1 103 ? -17.082 -11.645 19.853 1.00 57.31 103 THR A O 1
ATOM 780 N N . TRP A 1 104 ? -17.040 -10.946 21.978 1.00 58.44 104 TRP A N 1
ATOM 781 C CA . TRP A 1 104 ? -15.917 -11.788 22.383 1.00 58.44 104 TRP A CA 1
ATOM 782 C C . TRP A 1 104 ? -16.320 -12.639 23.585 1.00 58.44 104 TRP A C 1
ATOM 784 O O . TRP A 1 104 ? -16.575 -12.118 24.670 1.00 58.44 104 TRP A O 1
ATOM 794 N N . LYS A 1 105 ? -16.387 -13.966 23.388 1.00 59.28 105 LYS A N 1
ATOM 795 C CA . LYS A 1 105 ? -16.906 -14.922 24.390 1.00 59.28 105 LYS A CA 1
ATOM 796 C C . LYS A 1 105 ? -18.278 -14.498 24.954 1.00 59.28 105 LYS A C 1
ATOM 798 O O . LYS A 1 105 ? -18.469 -14.478 26.162 1.00 59.28 105 LYS A O 1
ATOM 803 N N . GLY A 1 106 ? -19.212 -14.108 24.082 1.00 62.53 106 GLY A N 1
ATOM 804 C CA . GLY A 1 106 ? -20.589 -13.768 24.473 1.00 62.53 106 GLY A CA 1
ATOM 805 C C . GLY A 1 106 ? -20.766 -12.440 25.218 1.00 62.53 106 GLY A C 1
ATOM 806 O O . GLY A 1 106 ? -21.884 -12.115 25.592 1.00 62.53 106 GLY A O 1
ATOM 807 N N . ARG A 1 107 ? -19.697 -11.658 25.418 1.00 61.84 107 ARG A N 1
ATOM 808 C CA . ARG A 1 107 ? -19.787 -10.310 25.992 1.00 61.84 107 ARG A CA 1
ATOM 809 C C . ARG A 1 107 ? -19.882 -9.282 24.870 1.00 61.84 107 ARG A C 1
ATOM 811 O O . ARG A 1 107 ? -19.002 -9.260 24.009 1.00 61.84 107 ARG A O 1
ATOM 818 N N . ASN A 1 108 ? -20.932 -8.465 24.903 1.00 59.09 108 ASN A N 1
ATOM 819 C CA . ASN A 1 108 ? -21.033 -7.235 24.125 1.00 59.09 108 ASN A CA 1
ATOM 820 C C . ASN A 1 108 ? -20.436 -6.111 24.966 1.00 59.09 108 ASN A C 1
ATOM 822 O O . ASN A 1 108 ? -20.894 -5.858 26.076 1.00 59.09 108 ASN A O 1
ATOM 826 N N . TYR A 1 109 ? -19.392 -5.469 24.454 1.00 62.38 109 TYR A N 1
ATOM 827 C CA . TYR A 1 109 ? -18.866 -4.234 25.026 1.00 62.38 109 TYR A CA 1
ATOM 828 C C . TYR A 1 109 ? -19.606 -3.057 24.389 1.00 62.38 109 TYR A C 1
ATOM 830 O O . TYR A 1 109 ? -18.999 -2.255 23.685 1.00 62.38 109 TYR A O 1
ATOM 838 N N . ASP A 1 110 ? -20.925 -3.012 24.573 1.00 55.75 110 ASP A N 1
ATOM 839 C CA . ASP A 1 110 ? -21.678 -1.792 24.308 1.00 55.75 110 ASP A CA 1
ATOM 840 C C . ASP A 1 110 ? -21.564 -0.848 25.510 1.00 55.75 110 ASP A C 1
ATOM 842 O O . ASP A 1 110 ? -21.223 -1.255 26.622 1.00 55.75 110 ASP A O 1
ATOM 846 N N . VAL A 1 111 ? -21.751 0.433 25.202 1.00 56.53 111 VAL A N 1
ATOM 847 C CA . VAL A 1 111 ? -21.592 1.639 26.028 1.00 56.53 111 VAL A CA 1
ATOM 848 C C . VAL A 1 111 ? -21.893 1.407 27.524 1.00 56.53 111 VAL A C 1
ATOM 850 O O . VAL A 1 111 ? -22.919 0.805 27.832 1.00 56.53 111 VAL A O 1
ATOM 853 N N . PRO A 1 112 ? -21.049 1.902 28.460 1.00 53.94 112 PRO A N 1
ATOM 854 C CA . PRO A 1 112 ? -21.269 1.722 29.895 1.00 53.94 112 PRO A CA 1
ATOM 855 C C . PRO A 1 112 ? -22.661 2.207 30.312 1.00 53.94 112 PRO A C 1
ATOM 857 O O . PRO A 1 112 ? -23.016 3.355 30.036 1.00 53.94 112 PRO A O 1
ATOM 860 N N . GLU A 1 113 ? -23.429 1.357 30.996 1.00 59.94 113 GLU A N 1
ATOM 861 C CA . GLU A 1 113 ? -24.642 1.798 31.685 1.00 59.94 113 GLU A CA 1
ATOM 862 C C . GLU A 1 113 ? -24.270 2.884 32.710 1.00 59.94 113 GLU A C 1
ATOM 864 O O . GLU A 1 113 ? -23.281 2.728 33.439 1.00 59.94 113 GLU A O 1
ATOM 869 N N . PRO A 1 114 ? -25.017 4.003 32.769 1.00 66.19 114 PRO A N 1
ATOM 870 C CA . PRO A 1 114 ? -24.817 4.997 33.812 1.00 66.19 114 PRO A CA 1
ATOM 871 C C . PRO A 1 114 ? -24.994 4.335 35.188 1.00 66.19 114 PRO A C 1
ATOM 873 O O . PRO A 1 114 ? -25.830 3.438 35.327 1.00 66.19 114 PRO A O 1
ATOM 876 N N . PRO A 1 115 ? -24.204 4.740 36.200 1.00 69.88 115 PRO A N 1
ATOM 877 C CA . PRO A 1 115 ? -24.219 4.093 37.504 1.00 69.88 115 PRO A CA 1
ATOM 878 C C . PRO A 1 115 ? -25.639 4.086 38.068 1.00 69.88 115 PRO A C 1
ATOM 880 O O . PRO A 1 115 ? -26.315 5.116 38.086 1.00 69.88 115 PRO A O 1
ATOM 883 N N . ALA A 1 116 ? -26.088 2.913 38.512 1.00 68.69 116 ALA A N 1
ATOM 884 C CA . ALA A 1 116 ? -27.367 2.769 39.179 1.00 68.69 116 ALA A CA 1
ATOM 885 C C . ALA A 1 116 ? -27.376 3.667 40.424 1.00 68.69 116 ALA A C 1
ATOM 887 O O . ALA A 1 116 ? -26.578 3.482 41.344 1.00 68.69 116 ALA A O 1
ATOM 888 N N . ASN A 1 117 ? -28.271 4.655 40.436 1.00 67.50 117 ASN A N 1
ATOM 889 C CA . ASN A 1 117 ? -28.568 5.431 41.631 1.00 67.50 117 ASN A CA 1
ATOM 890 C C . ASN A 1 117 ? -29.234 4.488 42.639 1.00 67.50 117 ASN A C 1
ATOM 892 O O . ASN A 1 117 ? -30.432 4.220 42.552 1.00 67.50 117 ASN A O 1
ATOM 896 N N . HIS A 1 118 ? -28.442 3.958 43.566 1.00 62.81 118 HIS A N 1
ATOM 897 C CA . HIS A 1 118 ? -28.963 3.311 44.760 1.00 62.81 118 HIS A CA 1
ATOM 898 C C . HIS A 1 118 ? -29.302 4.406 45.792 1.00 62.81 118 HIS A C 1
ATOM 900 O O . HIS A 1 118 ? -28.433 5.245 46.046 1.00 62.81 118 HIS A O 1
ATOM 906 N N . PRO A 1 119 ? -30.547 4.452 46.309 1.00 67.19 119 PRO A N 1
ATOM 907 C CA . PRO A 1 119 ? -30.976 5.414 47.325 1.00 67.19 119 PRO A CA 1
ATOM 908 C C . PRO A 1 119 ? -30.352 5.153 48.701 1.00 67.19 119 PRO A C 1
ATOM 910 O O . PRO A 1 119 ? -30.002 3.983 48.987 1.00 67.19 119 PRO A O 1
#

Secondary structure (DSSP, 8-state):
-HHHHHHHHTTT-HHHHHHHHHHHIIIIIHHHHHHHHHHHHT-HHHHHHHHHHHHHHHHHHHHHHHHTT--GGGGGGHHHHHHHHHHHHHHHHHHHHTT-S--BTTB----PPPPP---

pLDDT: mean 86.99, std 13.57, range [53.94, 97.81]